Protein AF-A0A427B0W9-F1 (afdb_monomer_lite)

Foldseek 3Di:
DDDDDDDDDDDDDDDDDDDDDDDDDDDDDDDDDDDDDDDDDDDPDDDDDDDDDDDDDDDDDDDDDPDPDDPDDPVVVPPPDPDDDDPDDPDPVVVVVVVVVVVVVVVVVVVVVVVVVVVVVVVCPDPCNVVVVVVVVVVVVVVVVVVVCVVPDPPPPPDD

Radius of gyration: 40.29 Å; chains: 1; bounding box: 80×117×91 Å

Secondary structure (DSSP, 8-state):
--------PPPP----------------------------------PPP---------------PPPPPPPPPGGGGSS------------HHHHHHHHHHHHHHHHHHHHHHHHHHHHHHHHHTSHHHHHHHHHHHHHHHHHHHHHHHHHT--------

Organism: Ensete ventricosum (NCBI:txid4639)

Structure (mmCIF, N/CA/C/O backbone):
data_AF-A0A427B0W9-F1
#
_entry.id   AF-A0A427B0W9-F1
#
loop_
_atom_site.group_PDB
_atom_site.id
_atom_site.type_symbol
_atom_site.label_atom_id
_atom_site.label_alt_id
_atom_site.label_comp_id
_atom_site.label_asym_id
_atom_site.label_entity_id
_atom_site.label_seq_id
_atom_site.pdbx_PDB_ins_code
_atom_site.Cartn_x
_atom_site.Cartn_y
_atom_site.Cartn_z
_atom_site.occupancy
_atom_site.B_iso_or_equiv
_atom_site.auth_seq_id
_atom_site.auth_comp_id
_atom_site.auth_asym_id
_atom_site.auth_atom_id
_atom_site.pdbx_PDB_model_num
ATOM 1 N N . MET A 1 1 ? -23.401 -50.939 31.187 1.00 40.88 1 MET A N 1
ATOM 2 C CA . MET A 1 1 ? -24.599 -50.359 30.549 1.00 40.88 1 MET A CA 1
ATOM 3 C C . MET A 1 1 ? -24.092 -49.189 29.725 1.00 40.88 1 MET A C 1
ATOM 5 O O . MET A 1 1 ? -23.932 -48.101 30.254 1.00 40.88 1 MET A O 1
ATOM 9 N N . GLU A 1 2 ? -23.676 -49.459 28.490 1.00 44.41 2 GLU A N 1
ATOM 10 C CA . GLU A 1 2 ? -23.157 -48.443 27.571 1.00 44.41 2 GLU A CA 1
ATOM 11 C C . GLU A 1 2 ? -24.222 -48.211 26.502 1.00 44.41 2 GLU A C 1
ATOM 13 O O . GLU A 1 2 ? -24.601 -49.137 25.790 1.00 44.41 2 GLU A O 1
ATOM 18 N N . PHE A 1 3 ? -24.745 -46.989 26.444 1.00 44.56 3 PHE A N 1
ATOM 19 C CA . PHE A 1 3 ? -25.624 -46.519 25.380 1.00 44.56 3 PHE A CA 1
ATOM 20 C C . PHE A 1 3 ? -24.860 -45.446 24.609 1.00 44.56 3 PHE A C 1
ATOM 22 O O . PHE A 1 3 ? -24.720 -44.320 25.079 1.00 44.56 3 PHE A O 1
ATOM 29 N N . GLN A 1 4 ? -24.357 -45.803 23.432 1.00 45.47 4 GLN A N 1
ATOM 30 C CA . GLN A 1 4 ? -23.936 -44.840 22.418 1.00 45.47 4 GLN A CA 1
ATOM 31 C C . GLN A 1 4 ? -25.076 -44.768 21.400 1.00 45.47 4 GLN A C 1
ATOM 33 O O . GLN A 1 4 ? -25.305 -45.718 20.655 1.00 45.47 4 GLN A O 1
ATOM 38 N N . VAL A 1 5 ? -25.840 -43.673 21.436 1.00 55.41 5 VAL A N 1
ATOM 39 C CA . VAL A 1 5 ? -26.886 -43.363 20.455 1.00 55.41 5 VAL A CA 1
ATOM 40 C C . VAL A 1 5 ? -26.305 -42.441 19.387 1.00 55.41 5 VAL A C 1
ATOM 42 O O . VAL A 1 5 ? -25.794 -41.360 19.662 1.00 55.41 5 VAL A O 1
ATOM 45 N N . GLU A 1 6 ? -26.395 -42.948 18.166 1.00 49.59 6 GLU A N 1
ATOM 46 C CA . GLU A 1 6 ? -26.187 -42.333 16.861 1.00 49.59 6 GLU A CA 1
ATOM 47 C C . GLU A 1 6 ? -27.072 -41.099 16.628 1.00 49.59 6 GLU A C 1
ATOM 49 O O . GLU A 1 6 ? -28.255 -41.150 16.945 1.00 49.59 6 GLU A O 1
ATOM 54 N N . THR A 1 7 ? -26.561 -40.062 15.944 1.00 41.03 7 THR A N 1
ATOM 55 C CA . THR A 1 7 ? -27.401 -39.229 15.055 1.00 41.03 7 THR A CA 1
ATOM 56 C C . THR A 1 7 ? -26.616 -38.599 13.894 1.00 41.03 7 THR A C 1
ATOM 58 O O . THR A 1 7 ? -25.873 -37.635 14.063 1.00 41.03 7 THR A O 1
ATOM 61 N N . ALA A 1 8 ? -26.843 -39.183 12.715 1.00 45.28 8 ALA A N 1
ATOM 62 C CA . ALA A 1 8 ? -27.150 -38.611 11.398 1.00 45.28 8 ALA A CA 1
ATOM 63 C C . ALA A 1 8 ? -26.535 -37.273 10.921 1.00 45.28 8 ALA A C 1
ATOM 65 O O . ALA A 1 8 ? -26.864 -36.178 11.375 1.00 45.28 8 ALA A O 1
ATOM 66 N N . ALA A 1 9 ? -25.795 -37.392 9.814 1.00 51.59 9 ALA A N 1
ATOM 67 C CA . ALA A 1 9 ? -25.472 -36.326 8.874 1.00 51.59 9 ALA A CA 1
ATOM 68 C C . ALA A 1 9 ? -26.735 -35.761 8.193 1.00 51.59 9 ALA A C 1
ATOM 70 O O . ALA A 1 9 ? -27.521 -36.506 7.606 1.00 51.59 9 ALA A O 1
ATOM 71 N N . GLN A 1 10 ? -26.888 -34.433 8.198 1.00 55.62 10 GLN A N 1
ATOM 72 C CA . GLN A 1 10 ? -27.903 -33.734 7.410 1.00 55.62 10 GLN A CA 1
ATOM 73 C C . GLN A 1 10 ? -27.294 -33.065 6.175 1.00 55.62 10 GLN A C 1
ATOM 75 O O . GLN A 1 10 ? -26.282 -32.367 6.219 1.00 55.62 10 GLN A O 1
ATOM 80 N N . LYS A 1 11 ? -27.950 -33.341 5.049 1.00 55.72 11 LYS A N 1
ATOM 81 C CA . LYS A 1 11 ? -27.606 -32.973 3.679 1.00 55.72 11 LYS A CA 1
ATOM 82 C C . LYS A 1 11 ? -28.265 -31.634 3.332 1.00 55.72 11 LYS A C 1
ATOM 84 O O . LYS A 1 11 ? -29.447 -31.438 3.589 1.00 55.72 11 LYS A O 1
ATOM 89 N N . ALA A 1 12 ? -27.500 -30.733 2.720 1.00 53.75 12 ALA A N 1
ATOM 90 C CA . ALA A 1 12 ? -27.962 -29.429 2.248 1.00 53.75 12 ALA A CA 1
ATOM 91 C C . ALA A 1 12 ? -28.894 -29.529 1.021 1.00 53.75 12 ALA A C 1
ATOM 93 O O . ALA A 1 12 ? -28.658 -30.382 0.158 1.00 53.75 12 ALA A O 1
ATOM 94 N N . PRO A 1 13 ? -29.849 -28.596 0.844 1.00 58.38 13 PRO A N 1
ATOM 95 C CA . PRO A 1 13 ? -30.474 -28.341 -0.446 1.00 58.38 13 PRO A CA 1
ATOM 96 C C . PRO A 1 13 ? -29.951 -27.047 -1.098 1.00 58.38 13 PRO A C 1
ATOM 98 O O . PRO A 1 13 ? -29.849 -25.995 -0.471 1.00 58.38 13 PRO A O 1
ATOM 101 N N . LYS A 1 14 ? -29.641 -27.141 -2.398 1.00 46.31 14 LYS A N 1
ATOM 102 C CA . LYS A 1 14 ? -29.411 -26.019 -3.323 1.00 46.31 14 LYS A CA 1
ATOM 103 C C . LYS A 1 14 ? -30.673 -25.782 -4.166 1.00 46.31 14 LYS A C 1
ATOM 105 O O . LYS A 1 14 ? -31.164 -26.734 -4.763 1.00 46.31 14 LYS A O 1
ATOM 110 N N . ALA A 1 15 ? -31.097 -24.526 -4.310 1.00 38.12 15 ALA A N 1
ATOM 111 C CA . ALA A 1 15 ? -31.891 -23.976 -5.426 1.00 38.12 15 ALA A CA 1
ATOM 112 C C . ALA A 1 15 ? -31.724 -22.435 -5.384 1.00 38.12 15 ALA A C 1
ATOM 114 O O . ALA A 1 15 ? -31.802 -21.863 -4.305 1.00 38.12 15 ALA A O 1
ATOM 115 N N . SER A 1 16 ? -31.201 -21.752 -6.417 1.00 45.72 16 SER A N 1
ATOM 116 C CA . SER A 1 16 ? -31.885 -21.279 -7.648 1.00 45.72 16 SER A CA 1
ATOM 117 C C . SER A 1 16 ? -33.077 -20.357 -7.323 1.00 45.72 16 SER A C 1
ATOM 119 O O . SER A 1 16 ? -33.958 -20.796 -6.608 1.00 45.72 16 SER A O 1
ATOM 121 N N . GLY A 1 17 ? -33.228 -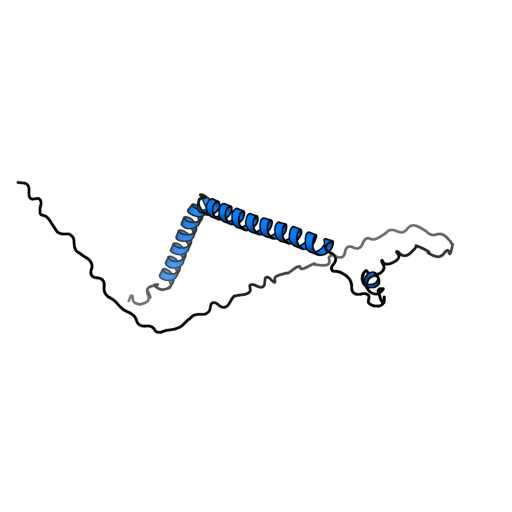19.105 -7.770 1.00 37.28 17 GLY A N 1
ATOM 122 C CA . GLY A 1 17 ? -32.529 -18.274 -8.746 1.00 37.28 17 GLY A CA 1
ATOM 123 C C . GLY A 1 17 ? -33.069 -16.818 -8.733 1.00 37.28 17 GLY A C 1
ATOM 124 O O . GLY A 1 17 ? -34.048 -16.504 -8.072 1.00 37.28 17 GLY A O 1
ATOM 125 N N . LYS A 1 18 ? -32.327 -15.973 -9.457 1.00 51.81 18 LYS A N 1
ATOM 126 C CA . LYS A 1 18 ? -32.359 -14.537 -9.848 1.00 51.81 18 LYS A CA 1
ATOM 127 C C . LYS A 1 18 ? -33.665 -13.694 -9.809 1.00 51.81 18 LYS A C 1
ATOM 129 O O . LYS A 1 18 ? -34.663 -14.129 -10.362 1.00 51.81 18 LYS A O 1
ATOM 134 N N . GLN A 1 19 ? -33.537 -12.419 -9.379 1.00 35.62 19 GLN A N 1
ATOM 135 C CA . GLN A 1 19 ? -33.863 -11.118 -10.057 1.00 35.62 19 GLN A CA 1
ATOM 136 C C . GLN A 1 19 ? -33.673 -9.959 -9.031 1.00 35.62 19 GLN A C 1
ATOM 138 O O . GLN A 1 19 ? -34.169 -10.077 -7.922 1.00 35.62 19 GLN A O 1
ATOM 143 N N . SER A 1 20 ? -32.717 -9.021 -9.167 1.00 43.19 20 SER A N 1
ATOM 144 C CA . SER A 1 20 ? -32.630 -7.759 -9.957 1.00 43.19 20 SER A CA 1
ATOM 145 C C . SER A 1 20 ? -33.507 -6.595 -9.456 1.00 43.19 20 SER A C 1
ATOM 147 O O . SER A 1 20 ? -34.687 -6.829 -9.233 1.00 43.19 20 SER A O 1
ATOM 149 N N . VAL A 1 21 ? -32.929 -5.370 -9.454 1.00 36.25 21 VAL A N 1
ATOM 150 C CA . VAL A 1 21 ? -33.399 -4.041 -8.946 1.00 36.25 21 VAL A CA 1
ATOM 151 C C . VAL A 1 21 ? -32.787 -3.766 -7.552 1.00 36.25 21 VAL A C 1
ATOM 153 O O . VAL A 1 21 ? -32.913 -4.606 -6.677 1.00 36.25 21 VAL A O 1
ATOM 156 N N . GLU A 1 22 ? -31.976 -2.738 -7.263 1.00 38.19 22 GLU A N 1
ATOM 157 C CA . GLU A 1 22 ? -31.945 -1.335 -7.696 1.00 38.19 22 GLU A CA 1
ATOM 158 C C . GLU A 1 22 ? -30.589 -0.673 -7.327 1.00 38.19 22 GLU A C 1
ATOM 160 O O . GLU A 1 22 ? -29.953 -1.049 -6.347 1.00 38.19 22 GLU A O 1
ATOM 165 N N . GLU A 1 23 ? -30.198 0.331 -8.115 1.00 39.97 23 GLU A N 1
ATOM 166 C CA . GLU A 1 23 ? -29.363 1.500 -7.778 1.00 39.97 23 GLU A CA 1
ATOM 167 C C . GLU A 1 23 ? -27.886 1.391 -7.324 1.00 39.97 23 GLU A C 1
ATOM 169 O O . GLU A 1 23 ? -27.499 1.152 -6.183 1.00 39.97 23 GLU A O 1
ATOM 174 N N . THR A 1 24 ? -27.031 1.772 -8.275 1.00 50.50 24 THR A N 1
ATOM 175 C CA . THR A 1 24 ? -25.662 2.285 -8.134 1.00 50.50 24 THR A CA 1
ATOM 176 C C . THR A 1 24 ? -25.531 3.466 -7.159 1.00 50.50 24 THR A C 1
ATOM 178 O O . THR A 1 24 ? -26.202 4.478 -7.355 1.00 50.50 24 THR A O 1
ATOM 181 N N . PRO A 1 25 ? -24.492 3.484 -6.302 1.00 41.19 25 PRO A N 1
ATOM 182 C CA . PRO A 1 25 ? -23.892 4.727 -5.840 1.00 41.19 25 PRO A CA 1
ATOM 183 C C . PRO A 1 25 ? -22.475 4.879 -6.406 1.00 41.19 25 PRO A C 1
ATOM 185 O O . PRO A 1 25 ? -21.518 4.211 -6.018 1.00 41.19 25 PRO A O 1
ATOM 188 N N . HIS A 1 26 ? -22.352 5.812 -7.343 1.00 59.41 26 HIS A N 1
ATOM 189 C CA . HIS A 1 26 ? -21.100 6.362 -7.856 1.00 59.41 26 HIS A CA 1
ATOM 190 C C . HIS A 1 26 ? -20.219 6.917 -6.711 1.00 59.41 26 HIS A C 1
ATOM 192 O O . HIS A 1 26 ? -20.647 7.854 -6.029 1.00 59.41 26 HIS A O 1
ATOM 198 N N . PRO A 1 27 ? -18.962 6.472 -6.517 1.00 55.53 27 PRO A N 1
ATOM 199 C CA . PRO A 1 27 ? -18.051 7.173 -5.621 1.00 55.53 27 PRO A CA 1
ATOM 200 C C . PRO A 1 27 ? -17.443 8.385 -6.343 1.00 55.53 27 PRO A C 1
ATOM 202 O O . PRO A 1 27 ? -16.490 8.279 -7.118 1.00 55.53 27 PRO A O 1
ATOM 205 N N . ARG A 1 28 ? -17.990 9.576 -6.076 1.00 59.28 28 ARG A N 1
ATOM 206 C CA . ARG A 1 28 ? -17.355 10.848 -6.452 1.00 59.28 28 ARG A CA 1
ATOM 207 C C . ARG A 1 28 ? -16.045 11.019 -5.673 1.00 59.28 28 ARG A C 1
ATOM 209 O O . ARG A 1 28 ? -16.035 11.063 -4.444 1.00 59.28 28 ARG A O 1
ATOM 216 N N . LYS A 1 29 ? -14.941 11.150 -6.412 1.00 66.88 29 LYS A N 1
ATOM 217 C CA . LYS A 1 29 ? -13.606 11.518 -5.916 1.00 66.88 29 LYS A CA 1
ATOM 218 C C . LYS A 1 29 ? -13.686 12.825 -5.115 1.00 66.88 29 LYS A C 1
ATOM 220 O O . LYS A 1 29 ? -14.035 13.863 -5.670 1.00 66.88 29 LYS A O 1
ATOM 225 N N . LYS A 1 30 ? -13.326 12.799 -3.829 1.00 70.06 30 LYS A N 1
ATOM 226 C CA . LYS A 1 30 ? -13.072 14.018 -3.048 1.00 70.06 30 LYS A CA 1
ATOM 227 C C . LYS A 1 30 ? -11.616 14.429 -3.257 1.00 70.06 30 LYS A C 1
ATOM 229 O O . LYS A 1 30 ? -10.705 13.778 -2.756 1.00 70.06 30 LYS A O 1
ATOM 234 N N . VAL A 1 31 ? -11.410 15.494 -4.024 1.00 62.25 31 VAL A N 1
ATOM 235 C CA . VAL A 1 31 ? -10.130 16.202 -4.112 1.00 62.25 31 VAL A CA 1
ATOM 236 C C . VAL A 1 31 ? -9.870 16.853 -2.755 1.00 62.25 31 VAL A C 1
ATOM 238 O O . VAL A 1 31 ? -10.696 17.622 -2.268 1.00 62.25 31 VAL A O 1
ATOM 241 N N . LYS A 1 32 ? -8.741 16.528 -2.125 1.00 71.88 32 LYS A N 1
ATOM 242 C CA . LYS A 1 32 ? -8.274 17.203 -0.913 1.00 71.88 32 LYS A CA 1
ATOM 243 C C . LYS A 1 32 ? -7.309 18.303 -1.338 1.00 71.88 32 LYS A C 1
ATOM 245 O O . LYS A 1 32 ? -6.158 18.023 -1.653 1.00 71.88 32 LYS A O 1
ATOM 250 N N . THR A 1 33 ? -7.788 19.541 -1.386 1.00 60.50 33 THR A N 1
ATOM 251 C CA . THR A 1 33 ? -6.923 20.717 -1.481 1.00 60.50 33 THR A CA 1
ATOM 252 C C . THR A 1 33 ? -6.264 20.931 -0.121 1.00 60.50 33 THR A C 1
ATOM 254 O O . THR A 1 33 ? -6.935 21.062 0.903 1.00 60.50 33 THR A O 1
ATOM 257 N N . TYR A 1 34 ? -4.936 20.899 -0.089 1.00 54.00 34 TYR A N 1
ATOM 258 C CA . TYR A 1 34 ? -4.173 21.383 1.052 1.00 54.00 34 TYR A CA 1
ATOM 259 C C . TYR A 1 34 ? -3.890 22.858 0.790 1.00 54.00 34 TYR A C 1
ATOM 261 O O . TYR A 1 34 ? -3.006 23.178 0.005 1.00 54.00 34 TYR A O 1
ATOM 269 N N . ASP A 1 35 ? -4.665 23.746 1.405 1.00 58.22 35 ASP A N 1
ATOM 270 C CA . ASP A 1 35 ? -4.304 25.158 1.472 1.00 58.22 35 ASP A CA 1
ATOM 271 C C . ASP A 1 35 ? -4.426 25.638 2.916 1.00 58.22 35 ASP A C 1
ATOM 273 O O . ASP A 1 35 ? -5.519 25.777 3.473 1.00 58.22 35 ASP A O 1
ATOM 277 N N . ARG A 1 36 ? -3.269 25.809 3.557 1.00 55.62 36 ARG A N 1
ATOM 278 C CA . ARG A 1 36 ? -3.151 26.533 4.821 1.00 55.62 36 ARG A CA 1
ATOM 279 C C . ARG A 1 36 ? -1.729 27.049 4.992 1.00 55.62 36 ARG A C 1
ATOM 281 O O . ARG A 1 36 ? -0.913 26.435 5.675 1.00 55.62 36 ARG A O 1
ATOM 288 N N . HIS A 1 37 ? -1.468 28.231 4.448 1.00 61.56 37 HIS A N 1
ATOM 289 C CA . HIS A 1 37 ? -0.330 29.053 4.852 1.00 61.56 37 HIS A CA 1
ATOM 290 C C . HIS A 1 37 ? -0.815 30.245 5.690 1.00 61.56 37 HIS A C 1
ATOM 292 O O . HIS A 1 37 ? -1.604 31.077 5.249 1.00 61.56 37 HIS A O 1
ATOM 298 N N . LYS A 1 38 ? -0.346 30.321 6.938 1.00 59.25 38 LYS A N 1
ATOM 299 C CA . LYS A 1 38 ? -0.428 31.513 7.793 1.00 59.25 38 LYS A CA 1
ATOM 300 C C . LYS A 1 38 ? 0.984 31.791 8.297 1.00 59.25 38 LYS A C 1
ATOM 302 O O . LYS A 1 38 ? 1.379 31.252 9.324 1.00 59.25 38 LYS A O 1
ATOM 307 N N . SER A 1 39 ? 1.740 32.618 7.585 1.00 61.16 39 SER A N 1
ATOM 308 C CA . SER A 1 39 ? 2.886 33.311 8.170 1.00 61.16 39 SER A CA 1
ATOM 309 C C . SER A 1 39 ? 2.437 34.723 8.540 1.00 61.16 39 SER A C 1
ATOM 311 O O . SER A 1 39 ? 1.902 35.467 7.721 1.00 61.16 39 SER A O 1
ATOM 313 N N . ARG A 1 40 ? 2.583 35.074 9.818 1.00 57.97 40 ARG A N 1
ATOM 314 C CA . ARG A 1 40 ? 2.541 36.460 10.287 1.00 57.97 40 ARG A CA 1
ATOM 315 C C . ARG A 1 40 ? 3.995 36.867 10.486 1.00 57.97 40 ARG A C 1
ATOM 317 O O . ARG A 1 40 ? 4.642 36.323 11.373 1.00 57.97 40 ARG A O 1
ATOM 324 N N . HIS A 1 41 ? 4.506 37.764 9.652 1.00 53.50 41 HIS A N 1
ATOM 325 C CA . HIS A 1 41 ? 5.797 38.408 9.876 1.00 53.50 41 HIS A CA 1
ATOM 326 C C . HIS A 1 41 ? 5.510 39.780 10.489 1.00 53.50 41 HIS A C 1
ATOM 328 O O . HIS A 1 41 ? 4.923 40.636 9.834 1.00 53.50 41 HIS A O 1
ATOM 334 N N . ALA A 1 42 ? 5.825 39.950 11.773 1.00 45.34 42 ALA A N 1
ATOM 335 C CA . ALA A 1 42 ? 5.774 41.246 12.435 1.00 45.34 42 ALA A CA 1
ATOM 336 C C . ALA A 1 42 ? 7.091 41.971 12.144 1.00 45.34 42 ALA A C 1
ATOM 338 O O . ALA A 1 42 ? 8.165 41.478 12.486 1.00 45.34 42 ALA A O 1
ATOM 339 N N . GLU A 1 43 ? 7.013 43.115 11.471 1.00 56.25 43 GLU A N 1
ATOM 340 C CA . GLU A 1 43 ? 8.168 43.958 11.175 1.00 56.25 43 GLU A CA 1
ATOM 341 C C . GLU A 1 43 ? 8.656 44.649 12.456 1.00 56.25 43 GLU A C 1
ATOM 343 O O . GLU A 1 43 ? 8.155 45.693 12.868 1.00 56.25 43 GLU A O 1
ATOM 348 N N . GLY A 1 44 ? 9.642 44.038 13.112 1.00 47.97 44 GLY A N 1
ATOM 349 C CA . GLY A 1 44 ? 10.448 44.680 14.145 1.00 47.97 44 GLY A CA 1
ATOM 350 C C . GLY A 1 44 ? 11.570 45.486 13.498 1.00 47.97 44 GLY A C 1
ATOM 351 O O . GLY A 1 44 ? 12.641 44.953 13.215 1.00 47.97 44 GLY A O 1
ATOM 352 N N . GLY A 1 45 ? 11.319 46.769 13.237 1.00 44.81 45 GLY A N 1
ATOM 353 C CA . GLY A 1 45 ? 12.327 47.697 12.731 1.00 44.81 45 GLY A CA 1
ATOM 354 C C . GLY A 1 45 ? 13.468 47.897 13.733 1.00 44.81 45 GLY A C 1
ATOM 355 O O . GLY A 1 45 ? 13.241 48.285 14.875 1.00 44.81 45 GLY A O 1
ATOM 356 N N . SER A 1 46 ? 14.705 47.669 13.289 1.00 48.25 46 SER A N 1
ATOM 357 C CA . SER A 1 46 ? 15.924 47.990 14.037 1.00 48.25 46 SER A CA 1
ATOM 358 C C . SER A 1 46 ? 16.666 49.121 13.323 1.00 48.25 46 SER A C 1
ATOM 360 O O . SER A 1 46 ? 17.133 48.952 12.199 1.00 48.25 46 SER A O 1
ATOM 362 N N . LYS A 1 47 ? 16.760 50.289 13.971 1.00 61.97 47 LYS A N 1
ATOM 363 C CA . LYS A 1 47 ? 17.638 51.405 13.579 1.00 61.97 47 LYS A CA 1
ATOM 364 C C . LYS A 1 47 ? 19.050 51.154 14.119 1.00 61.97 47 LYS A C 1
ATOM 366 O O . LYS A 1 47 ? 19.183 51.010 15.333 1.00 61.97 47 LYS A O 1
ATOM 371 N N . PRO A 1 48 ? 20.107 51.256 13.305 1.00 43.84 48 PRO A N 1
ATOM 372 C CA . PRO A 1 48 ? 21.428 51.583 13.809 1.00 43.84 48 PRO A CA 1
ATOM 373 C C . PRO A 1 48 ? 21.683 53.088 13.670 1.00 43.84 48 PRO A C 1
ATOM 375 O O . PRO A 1 48 ? 21.565 53.682 12.600 1.00 43.84 48 PRO A O 1
ATOM 378 N N . HIS A 1 49 ? 22.024 53.703 14.795 1.00 51.41 49 HIS A N 1
ATOM 379 C CA . HIS A 1 49 ? 22.626 55.023 14.876 1.00 51.41 49 HIS A CA 1
ATOM 380 C C . HIS A 1 49 ? 24.100 54.872 14.482 1.00 51.41 49 HIS A C 1
ATOM 382 O O . HIS A 1 49 ? 24.820 54.070 15.069 1.00 51.41 49 HIS A O 1
ATOM 388 N N . SER A 1 50 ? 24.549 55.608 13.469 1.00 47.12 50 SER A N 1
ATOM 389 C CA . SER A 1 50 ? 25.964 55.676 13.103 1.00 47.12 50 SER A CA 1
ATOM 390 C C . SER A 1 50 ? 26.511 57.033 13.523 1.00 47.12 50 SER A C 1
ATOM 392 O O . SER A 1 50 ? 25.974 58.082 13.162 1.00 47.12 50 SER A O 1
ATOM 394 N N . SER A 1 51 ? 27.550 56.992 14.352 1.00 54.91 51 SER A N 1
ATOM 395 C CA . SER A 1 51 ? 28.295 58.146 14.829 1.00 54.91 51 SER A CA 1
ATOM 396 C C . SER A 1 51 ? 29.243 58.687 13.758 1.00 54.91 51 SER A C 1
ATOM 398 O O . SER A 1 51 ? 29.943 57.958 13.063 1.00 54.91 51 SER A O 1
ATOM 400 N N . LYS A 1 52 ? 29.250 60.015 13.704 1.00 55.62 52 LYS A N 1
ATOM 401 C CA . LYS A 1 52 ? 29.980 60.954 12.851 1.00 55.62 52 LYS A CA 1
ATOM 402 C C . LYS A 1 52 ? 31.500 60.711 12.761 1.00 55.62 52 LYS A C 1
ATOM 404 O O . LYS A 1 52 ? 32.171 60.627 13.783 1.00 55.62 52 LYS A O 1
ATOM 409 N N . GLY A 1 53 ? 32.038 60.753 11.539 1.00 43.94 53 GLY A N 1
ATOM 410 C CA . GLY A 1 53 ? 33.468 60.880 11.213 1.00 43.94 53 GLY A CA 1
ATOM 411 C C . GLY A 1 53 ? 33.649 61.696 9.921 1.00 43.94 53 GLY A C 1
ATOM 412 O O . GLY A 1 53 ? 32.803 61.620 9.038 1.00 43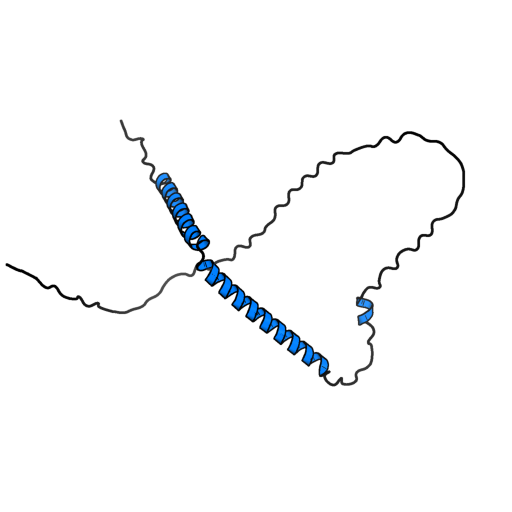.94 53 GLY A O 1
ATOM 413 N N . LYS A 1 54 ? 34.668 62.561 9.874 1.00 62.25 54 LYS A N 1
ATOM 414 C CA . LYS A 1 54 ? 34.758 63.800 9.073 1.00 62.25 54 LYS A CA 1
ATOM 415 C C . LYS A 1 54 ? 35.232 63.648 7.607 1.00 62.25 54 LYS A C 1
ATOM 417 O O . LYS A 1 54 ? 36.0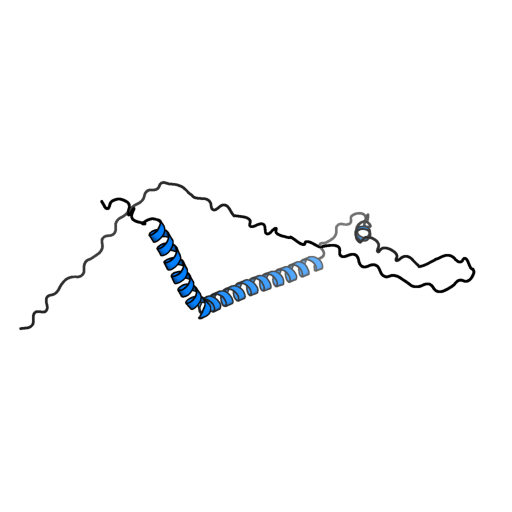64 62.812 7.296 1.00 62.25 54 LYS A O 1
ATOM 422 N N . GLU A 1 55 ? 34.688 64.553 6.789 1.00 44.50 55 GLU A N 1
ATOM 423 C CA . GLU A 1 55 ? 35.131 65.247 5.556 1.00 44.50 55 GLU A CA 1
ATOM 424 C C . GLU A 1 55 ? 36.575 65.058 5.009 1.00 44.50 55 GLU A C 1
ATOM 426 O O . GLU A 1 55 ? 37.530 65.254 5.754 1.00 44.50 55 GLU A O 1
ATOM 431 N N . GLN A 1 56 ? 36.736 64.823 3.687 1.00 38.34 56 GLN A N 1
ATOM 432 C CA . GLN A 1 56 ? 37.260 65.802 2.693 1.00 38.34 56 GLN A CA 1
ATOM 433 C C . GLN A 1 56 ? 37.323 65.290 1.228 1.00 38.34 56 GLN A C 1
ATOM 435 O O . GLN A 1 56 ? 37.745 64.175 0.954 1.00 38.34 56 GLN A O 1
ATOM 440 N N . VAL A 1 57 ? 36.909 66.198 0.326 1.00 34.88 57 VAL A N 1
ATOM 441 C CA . VAL A 1 57 ? 37.434 66.563 -1.014 1.00 34.88 57 VAL A CA 1
ATOM 442 C C . VAL A 1 57 ? 37.611 65.490 -2.110 1.00 34.88 57 VAL A C 1
ATOM 444 O O . VAL A 1 57 ? 38.575 64.741 -2.137 1.00 34.88 57 VAL A O 1
ATOM 447 N N . GLY A 1 58 ? 36.738 65.601 -3.124 1.00 44.03 58 GLY A N 1
ATOM 448 C CA . GLY A 1 58 ? 37.117 65.763 -4.538 1.00 44.03 58 GLY A CA 1
ATOM 449 C C . GLY A 1 58 ? 37.597 64.543 -5.331 1.00 44.03 58 GLY A C 1
ATOM 450 O O . GLY A 1 58 ? 38.757 64.173 -5.243 1.00 44.03 58 GLY A O 1
ATOM 451 N N . ALA A 1 59 ? 36.743 64.033 -6.227 1.00 37.09 59 ALA A N 1
ATOM 452 C CA . ALA A 1 59 ? 37.017 63.899 -7.669 1.00 37.09 59 ALA A CA 1
ATOM 453 C C . ALA A 1 59 ? 35.944 63.028 -8.348 1.00 37.09 59 ALA A C 1
ATOM 455 O O . ALA A 1 59 ? 35.765 61.854 -8.039 1.00 37.09 59 ALA A O 1
ATOM 456 N N . VAL A 1 60 ? 35.266 63.630 -9.325 1.00 57.19 60 VAL A N 1
ATOM 457 C CA . VAL A 1 60 ? 34.583 62.959 -10.439 1.00 57.19 60 VAL A CA 1
ATOM 458 C C . VAL A 1 60 ? 35.491 61.883 -11.033 1.00 57.19 60 VAL A C 1
ATOM 460 O O . VAL A 1 60 ? 36.589 62.239 -11.450 1.00 57.19 60 VAL A O 1
ATOM 463 N N . ARG A 1 61 ? 35.016 60.628 -11.131 1.00 42.72 61 ARG A N 1
ATOM 464 C CA . ARG A 1 61 ? 35.139 59.750 -12.316 1.00 42.72 61 ARG A CA 1
ATOM 465 C C . ARG A 1 61 ? 34.064 58.661 -12.299 1.00 42.72 61 ARG A C 1
ATOM 467 O O . ARG A 1 61 ? 33.761 58.061 -11.274 1.00 42.72 61 ARG A O 1
ATOM 474 N N . GLU A 1 62 ? 33.473 58.483 -13.468 1.00 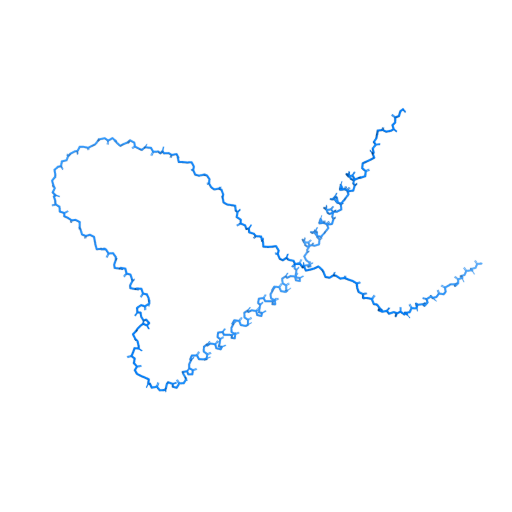44.88 62 GLU A N 1
ATOM 475 C CA . GLU A 1 62 ? 32.284 57.698 -13.754 1.00 44.88 62 GLU A CA 1
ATOM 476 C C . GLU A 1 62 ? 32.490 56.188 -13.595 1.00 44.88 62 GLU A C 1
ATOM 478 O O . GLU A 1 62 ? 33.563 55.625 -13.805 1.00 44.88 62 GLU A O 1
ATOM 483 N N . THR A 1 63 ? 31.391 55.540 -13.227 1.00 46.81 63 THR A N 1
ATOM 484 C CA . THR A 1 63 ? 31.201 54.099 -13.103 1.00 46.81 63 THR A CA 1
ATOM 485 C C . THR A 1 63 ? 31.208 53.417 -14.475 1.00 46.81 63 THR A C 1
ATOM 487 O O . THR A 1 63 ? 30.405 53.772 -15.332 1.00 46.81 63 THR A O 1
ATOM 490 N N . HIS A 1 64 ? 32.011 52.364 -14.663 1.00 52.84 64 HIS A N 1
ATOM 491 C CA . HIS A 1 64 ? 31.765 51.388 -15.732 1.00 52.84 64 HIS A CA 1
ATOM 492 C C . HIS A 1 64 ? 32.068 49.958 -15.266 1.00 52.84 64 HIS A C 1
ATOM 494 O O . HIS A 1 64 ? 33.134 49.395 -15.509 1.00 52.84 64 HIS A O 1
ATOM 500 N N . THR A 1 65 ? 31.103 49.349 -14.583 1.00 51.25 65 THR A N 1
ATOM 501 C CA . THR A 1 65 ? 31.054 47.898 -14.387 1.00 51.25 65 THR A CA 1
ATOM 502 C C . THR A 1 65 ? 30.516 47.234 -15.664 1.00 51.25 65 THR A C 1
ATOM 504 O O . THR A 1 65 ? 29.465 47.646 -16.161 1.00 51.25 65 THR A O 1
ATOM 507 N N . PRO A 1 66 ? 31.180 46.207 -16.233 1.00 55.12 66 PRO A N 1
ATOM 508 C CA . PRO A 1 66 ? 30.640 45.488 -17.380 1.00 55.12 66 PRO A CA 1
ATOM 509 C C . PRO A 1 66 ? 29.391 44.712 -16.952 1.00 55.12 66 PRO A C 1
ATOM 511 O O . PRO A 1 66 ? 29.435 43.842 -16.083 1.00 55.12 66 PRO A O 1
ATOM 514 N N . ARG A 1 67 ? 28.253 45.050 -17.560 1.00 60.53 67 ARG A N 1
ATOM 515 C CA . ARG A 1 67 ? 26.971 44.380 -17.333 1.00 60.53 67 ARG A CA 1
ATOM 516 C C . ARG A 1 67 ? 27.048 42.944 -17.881 1.00 60.53 67 ARG A C 1
ATOM 518 O O . ARG A 1 67 ? 27.485 42.781 -19.021 1.00 60.53 67 ARG A O 1
ATOM 525 N N . PRO A 1 68 ? 26.597 41.910 -17.147 1.00 54.84 68 PRO A N 1
ATOM 526 C CA . PRO A 1 68 ? 26.566 40.546 -17.666 1.00 54.84 68 PRO A CA 1
ATOM 527 C C . PRO A 1 68 ? 25.695 40.493 -18.924 1.00 54.84 68 PRO A C 1
ATOM 529 O O . PRO A 1 68 ? 24.510 40.843 -18.878 1.00 54.84 68 PRO A O 1
ATOM 532 N N . GLN A 1 69 ? 26.278 40.086 -20.054 1.00 67.69 69 GLN A N 1
ATOM 533 C CA . GLN A 1 69 ? 25.512 39.809 -21.263 1.00 67.69 69 GLN A CA 1
ATOM 534 C C . GLN A 1 69 ? 24.514 38.694 -20.956 1.00 67.69 69 GLN A C 1
ATOM 536 O O . GLN A 1 69 ? 24.875 37.588 -20.556 1.00 67.69 69 GLN A O 1
ATOM 541 N N . ARG A 1 70 ? 23.233 39.025 -21.112 1.00 63.06 70 ARG A N 1
ATOM 542 C CA . ARG A 1 70 ? 22.115 38.102 -20.946 1.00 63.06 70 ARG A CA 1
ATOM 543 C C . ARG A 1 70 ? 22.303 36.942 -21.937 1.00 63.06 70 ARG A C 1
ATOM 545 O O . ARG A 1 70 ? 22.482 37.223 -23.124 1.00 63.06 70 ARG A O 1
ATOM 552 N N . PRO A 1 71 ? 22.260 35.672 -21.498 1.00 64.00 71 PRO A N 1
ATOM 553 C CA . PRO A 1 71 ? 22.321 34.538 -22.410 1.00 64.00 71 PRO A CA 1
ATOM 554 C C . PRO A 1 71 ? 21.205 34.660 -23.445 1.00 64.00 71 PRO A C 1
ATOM 556 O O . PRO A 1 71 ? 20.041 34.872 -23.086 1.00 64.00 71 PRO A O 1
ATOM 559 N N . ARG A 1 72 ? 21.574 34.575 -24.726 1.00 62.97 72 ARG A N 1
ATOM 560 C CA . ARG A 1 72 ? 20.616 34.555 -25.833 1.00 62.97 72 ARG A CA 1
ATOM 561 C C . ARG A 1 72 ? 19.630 33.415 -25.593 1.00 62.97 72 ARG A C 1
ATOM 563 O O . ARG A 1 72 ? 20.012 32.318 -25.189 1.00 62.97 72 ARG A O 1
ATOM 570 N N . PHE A 1 73 ? 18.346 33.719 -25.741 1.00 69.12 73 PHE A N 1
ATOM 571 C CA . PHE A 1 73 ? 17.267 32.794 -25.424 1.00 69.12 73 PHE A CA 1
ATOM 572 C C . PHE A 1 73 ? 17.354 31.587 -26.370 1.00 69.12 73 PHE A C 1
ATOM 574 O O . PHE A 1 73 ? 17.415 31.765 -27.581 1.00 69.12 73 PHE A O 1
ATOM 581 N N . ILE A 1 74 ? 17.318 30.364 -25.830 1.00 61.41 74 ILE A N 1
ATOM 582 C CA . ILE A 1 74 ? 17.496 29.088 -26.563 1.00 61.41 74 ILE A CA 1
ATOM 583 C C . ILE A 1 74 ? 16.588 28.966 -27.805 1.00 61.41 74 ILE A C 1
ATOM 585 O O . ILE A 1 74 ? 16.929 28.275 -28.760 1.00 61.41 74 ILE A O 1
ATOM 589 N N . LYS A 1 75 ? 15.455 29.679 -27.842 1.00 61.56 75 LYS A N 1
ATOM 590 C CA . LYS A 1 75 ? 14.555 29.711 -29.008 1.00 61.56 75 LYS A CA 1
ATOM 591 C C . LYS A 1 75 ? 15.189 30.296 -30.275 1.00 61.56 75 LYS A C 1
ATOM 593 O O . LYS A 1 75 ? 14.684 29.996 -31.350 1.00 61.56 75 LYS A O 1
ATOM 598 N N . GLU A 1 76 ? 16.273 31.071 -30.186 1.00 61.53 76 GLU A N 1
ATOM 599 C CA . GLU A 1 76 ? 16.994 31.549 -31.379 1.00 61.53 76 GLU A CA 1
ATOM 600 C C . GLU A 1 76 ? 17.739 30.431 -32.125 1.00 61.53 76 GLU A C 1
ATOM 602 O O . GLU A 1 76 ? 17.982 30.570 -33.318 1.00 61.53 76 GLU A O 1
ATOM 607 N N . LEU A 1 77 ? 18.062 29.305 -31.477 1.00 62.97 77 LEU A N 1
ATOM 608 C CA . LEU A 1 77 ? 18.808 28.217 -32.126 1.00 62.97 77 LEU A CA 1
ATOM 609 C C . LEU A 1 77 ? 17.949 27.364 -33.074 1.00 62.97 77 LEU A C 1
ATOM 611 O O . LEU A 1 77 ? 18.489 26.732 -33.973 1.00 62.97 77 LEU A O 1
ATOM 615 N N . TYR A 1 78 ? 16.623 27.358 -32.909 1.00 57.25 78 TYR A N 1
ATOM 616 C CA . TYR A 1 78 ? 15.726 26.464 -33.656 1.00 57.25 78 TYR A CA 1
ATOM 617 C C . TYR A 1 78 ? 15.114 27.089 -34.918 1.00 57.25 78 TYR A C 1
ATOM 619 O O . TYR A 1 78 ? 14.512 26.380 -35.717 1.00 57.25 78 TYR A O 1
ATOM 627 N N . GLN A 1 79 ? 15.261 28.401 -35.122 1.00 59.44 79 GLN A N 1
ATOM 628 C CA . GLN A 1 79 ? 14.562 29.132 -36.191 1.00 59.44 79 GLN A CA 1
ATOM 629 C C . GLN A 1 79 ? 15.387 29.306 -37.483 1.00 59.44 79 GLN A C 1
ATOM 631 O O . GLN A 1 79 ? 14.900 29.905 -38.438 1.00 59.44 79 GLN A O 1
ATOM 636 N N . THR A 1 80 ? 16.603 28.754 -37.562 1.00 57.62 80 THR A N 1
ATOM 637 C CA . THR A 1 80 ? 17.467 28.851 -38.755 1.00 57.62 80 THR A CA 1
ATOM 638 C C . THR A 1 80 ? 17.573 27.503 -39.470 1.00 57.62 80 THR A C 1
ATOM 640 O O . THR A 1 80 ? 18.614 26.857 -39.456 1.00 57.62 80 THR A O 1
ATOM 643 N N . SER A 1 81 ? 16.492 27.051 -40.105 1.00 63.22 81 SER A N 1
ATOM 644 C CA . SER A 1 81 ? 16.563 25.993 -41.128 1.00 63.22 81 SER A CA 1
ATOM 645 C C . SER A 1 81 ? 15.523 26.215 -42.230 1.00 63.22 81 SER A C 1
ATOM 647 O O . SER A 1 81 ? 14.713 25.358 -42.560 1.00 63.22 81 SER A O 1
ATOM 649 N N . ALA A 1 82 ? 15.558 27.396 -42.852 1.00 57.81 82 ALA A N 1
ATOM 650 C CA . ALA A 1 82 ? 14.947 27.592 -44.166 1.00 57.81 82 ALA A CA 1
ATOM 651 C C . ALA A 1 82 ? 15.897 27.035 -45.245 1.00 57.81 82 ALA A C 1
ATOM 653 O O . ALA A 1 82 ? 16.562 27.782 -45.960 1.00 57.81 82 ALA A O 1
ATOM 654 N N . GLY A 1 83 ? 16.005 25.708 -45.307 1.00 55.62 83 GLY A N 1
ATOM 655 C CA . GLY A 1 83 ? 16.743 24.965 -46.327 1.00 55.62 83 GLY A CA 1
ATOM 656 C C . GLY A 1 83 ? 15.779 24.047 -47.069 1.00 55.62 83 GLY A C 1
ATOM 657 O O . GLY A 1 83 ? 15.070 23.267 -46.445 1.00 55.62 83 GLY A O 1
ATOM 658 N N . LYS A 1 84 ? 15.702 24.219 -48.389 1.00 59.72 84 LYS A N 1
ATOM 659 C CA . LYS A 1 84 ? 14.780 23.546 -49.312 1.00 59.72 84 LYS A CA 1
ATOM 660 C C . LYS A 1 84 ? 14.792 22.024 -49.152 1.00 59.72 84 LYS A C 1
ATOM 662 O O . LYS A 1 84 ? 15.827 21.430 -48.888 1.00 59.72 84 LYS A O 1
ATOM 667 N N . GLY A 1 85 ? 13.614 21.437 -49.354 1.00 63.81 85 GLY A N 1
ATOM 668 C CA . GLY A 1 85 ? 13.372 20.012 -49.218 1.00 63.81 85 GLY A CA 1
ATOM 669 C C . GLY A 1 85 ? 14.226 19.164 -50.149 1.00 63.81 85 GLY A C 1
ATOM 670 O O . GLY A 1 85 ? 14.097 19.262 -51.364 1.00 63.81 85 GLY A O 1
ATOM 671 N N . ASP A 1 86 ? 14.985 18.268 -49.535 1.00 57.66 86 ASP A N 1
ATOM 672 C CA . ASP A 1 86 ? 15.338 16.976 -50.095 1.00 57.66 86 ASP A CA 1
ATOM 673 C C . ASP A 1 86 ? 14.706 15.905 -49.204 1.00 57.66 86 ASP A C 1
ATOM 675 O O . ASP A 1 86 ? 14.587 16.068 -47.987 1.00 57.66 86 ASP A O 1
ATOM 679 N N . LYS A 1 87 ? 14.206 14.837 -49.829 1.00 65.88 87 LYS A N 1
ATOM 680 C CA . LYS A 1 87 ? 13.516 13.728 -49.161 1.00 65.88 87 LYS A CA 1
ATOM 681 C C . LYS A 1 87 ? 14.496 13.041 -48.208 1.00 65.88 87 LYS A C 1
ATOM 683 O O . LYS A 1 87 ? 15.300 12.224 -48.641 1.00 65.88 87 LYS A O 1
ATOM 688 N N . SER A 1 88 ? 14.433 13.399 -46.929 1.00 62.16 88 SER A N 1
ATOM 689 C CA . SER A 1 88 ? 15.256 12.817 -45.876 1.00 62.16 88 SER A CA 1
ATOM 690 C C . SER A 1 88 ? 14.852 11.364 -45.640 1.00 62.16 88 SER A C 1
ATOM 692 O O . SER A 1 88 ? 13.758 11.074 -45.149 1.00 62.16 88 SER A O 1
ATOM 694 N N . GLU A 1 89 ? 15.754 10.469 -46.020 1.00 65.19 89 GLU A N 1
ATOM 695 C CA . GLU A 1 89 ? 15.831 9.083 -45.572 1.00 65.19 89 GLU A CA 1
ATOM 696 C C . GLU A 1 89 ? 15.683 9.015 -44.035 1.00 65.19 89 GLU A C 1
ATOM 698 O O . GLU A 1 89 ? 16.230 9.876 -43.338 1.00 65.19 89 GLU A O 1
ATOM 703 N N . PRO A 1 90 ? 14.904 8.066 -43.482 1.00 61.53 90 PRO A N 1
ATOM 704 C CA . PRO A 1 90 ? 14.680 7.994 -42.044 1.00 61.53 90 PRO A CA 1
ATOM 705 C C . PRO A 1 90 ? 15.989 7.652 -41.325 1.00 61.53 90 PRO A C 1
ATOM 707 O O . PRO A 1 90 ? 16.545 6.572 -41.503 1.00 61.53 90 PRO A O 1
ATOM 710 N N . ASP A 1 91 ? 16.462 8.587 -40.503 1.00 67.31 91 ASP A N 1
ATOM 711 C CA . ASP A 1 91 ? 17.636 8.450 -39.644 1.00 67.31 91 ASP A CA 1
ATOM 712 C C . ASP A 1 91 ? 17.481 7.250 -38.684 1.00 67.31 91 ASP A C 1
ATOM 714 O O . ASP A 1 91 ? 16.791 7.306 -37.663 1.00 67.31 91 ASP A O 1
ATOM 718 N N . VAL A 1 92 ? 18.118 6.132 -39.043 1.00 68.06 92 VAL A N 1
ATOM 719 C CA . VAL A 1 92 ? 18.091 4.837 -38.336 1.00 68.06 92 VAL A CA 1
ATOM 720 C C . VAL A 1 92 ? 18.658 4.939 -36.908 1.00 68.06 92 VAL A C 1
ATOM 722 O O . VAL A 1 92 ? 18.294 4.148 -36.028 1.00 68.06 92 VAL A O 1
ATOM 725 N N . GLY A 1 93 ? 19.518 5.928 -36.641 1.00 72.25 93 GLY A N 1
ATOM 726 C CA . GLY A 1 93 ? 20.127 6.137 -35.325 1.00 72.25 93 GLY A CA 1
ATOM 727 C C . GLY A 1 93 ? 19.134 6.635 -34.275 1.00 72.25 93 GLY A C 1
ATOM 728 O O . GLY A 1 93 ? 19.152 6.166 -33.134 1.00 72.25 93 GLY A O 1
ATOM 729 N N . HIS A 1 94 ? 18.220 7.523 -34.671 1.00 75.06 94 HIS A N 1
ATOM 730 C CA . HIS A 1 94 ? 17.223 8.119 -33.781 1.00 75.06 94 HIS A CA 1
ATOM 731 C C . HIS A 1 94 ? 16.275 7.069 -33.180 1.00 75.06 94 HIS A C 1
ATOM 733 O O . HIS A 1 94 ? 16.099 7.000 -31.963 1.00 75.06 94 HIS A O 1
ATOM 739 N N . TRP A 1 95 ? 15.725 6.185 -34.019 1.00 77.50 95 TRP A N 1
ATOM 740 C CA . TRP A 1 95 ? 14.737 5.183 -33.595 1.00 77.50 95 TRP A CA 1
ATOM 741 C C . TRP A 1 95 ? 15.328 4.118 -32.650 1.00 77.50 95 TRP A C 1
ATOM 743 O O . TRP A 1 95 ? 14.630 3.535 -31.820 1.00 77.50 95 TRP A O 1
ATOM 753 N N . THR A 1 96 ? 16.637 3.868 -32.737 1.00 88.12 96 THR A N 1
ATOM 754 C CA . THR A 1 96 ? 17.328 2.870 -31.904 1.00 88.12 96 THR A 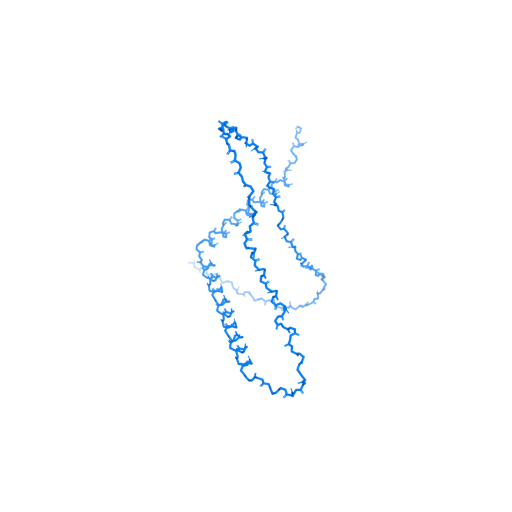CA 1
ATOM 755 C C . THR A 1 96 ? 17.426 3.320 -30.444 1.00 88.12 96 THR A C 1
ATOM 757 O O . THR A 1 96 ? 17.128 2.540 -29.536 1.00 88.12 96 THR A O 1
ATOM 760 N N . LEU A 1 97 ? 17.770 4.590 -30.213 1.00 92.81 97 LEU A N 1
ATOM 761 C CA . LEU A 1 97 ? 17.875 5.157 -28.867 1.00 92.81 97 LEU A CA 1
ATOM 762 C C . LEU A 1 97 ? 16.507 5.261 -28.187 1.00 92.81 97 LEU A C 1
ATOM 764 O O . LEU A 1 97 ? 16.387 4.950 -27.002 1.00 92.81 97 LEU A O 1
ATOM 768 N N . GLU A 1 98 ? 15.463 5.635 -28.929 1.00 91.50 98 GLU A N 1
ATOM 769 C CA . GLU A 1 98 ? 14.094 5.691 -28.400 1.00 91.50 98 GLU A CA 1
ATOM 770 C C . GLU A 1 98 ? 13.619 4.319 -27.899 1.00 91.50 98 GLU A C 1
ATOM 772 O O . GLU A 1 98 ? 13.039 4.218 -26.815 1.00 91.50 98 GLU A O 1
ATOM 777 N N . ASN A 1 99 ? 13.928 3.247 -28.632 1.00 92.69 99 ASN A N 1
ATOM 778 C CA . ASN A 1 99 ? 13.590 1.885 -28.216 1.00 92.69 99 ASN A CA 1
ATOM 779 C C . ASN A 1 99 ? 14.365 1.420 -26.988 1.00 92.69 99 ASN A C 1
ATOM 781 O O . ASN A 1 99 ? 13.803 0.748 -26.119 1.00 92.69 99 ASN A O 1
ATOM 785 N N . GLU A 1 100 ? 15.656 1.737 -26.914 1.00 95.62 100 GLU A N 1
ATOM 786 C CA . GLU A 1 100 ? 16.473 1.379 -25.758 1.00 95.62 100 GLU A CA 1
ATOM 787 C C . GLU A 1 100 ? 15.991 2.116 -24.503 1.00 95.62 100 GLU A C 1
ATOM 789 O O . GLU A 1 100 ? 15.780 1.485 -23.461 1.00 95.62 100 GLU A O 1
ATOM 794 N N . LEU A 1 101 ? 15.701 3.416 -24.624 1.00 95.25 101 LEU A N 1
ATOM 795 C CA . LEU A 1 101 ? 15.100 4.206 -23.552 1.00 95.25 101 LEU A CA 1
ATOM 796 C C . LEU A 1 101 ? 13.753 3.622 -23.115 1.00 95.25 101 LEU A C 1
ATOM 798 O O . LEU A 1 101 ? 13.540 3.427 -21.917 1.00 95.25 101 LEU A O 1
ATOM 802 N N . LEU A 1 102 ? 12.874 3.276 -24.059 1.00 96.38 102 LEU A N 1
ATOM 803 C CA . LEU A 1 102 ? 11.581 2.653 -23.764 1.00 96.38 102 LEU A CA 1
ATOM 804 C C . LEU A 1 102 ? 11.736 1.296 -23.052 1.00 96.38 102 LEU A C 1
ATOM 806 O O . LEU A 1 102 ? 10.990 0.967 -22.126 1.00 96.38 102 LEU A O 1
ATOM 810 N N . LYS A 1 103 ? 12.732 0.497 -23.442 1.00 96.81 103 LYS A N 1
ATOM 811 C CA . LYS A 1 103 ? 13.039 -0.785 -22.796 1.00 96.81 103 LYS A CA 1
ATOM 812 C C . LYS A 1 103 ? 13.533 -0.584 -21.360 1.00 96.81 103 LYS A C 1
ATOM 814 O O . LYS A 1 103 ? 13.108 -1.303 -20.449 1.00 96.81 103 LYS A O 1
ATOM 819 N N . MET A 1 104 ? 14.396 0.402 -21.127 1.00 97.81 104 MET A N 1
ATOM 820 C CA . MET A 1 104 ? 14.882 0.726 -19.784 1.00 97.81 104 MET A CA 1
ATOM 821 C C . MET A 1 104 ? 13.765 1.260 -18.882 1.00 97.81 104 MET A C 1
ATOM 823 O O . MET A 1 104 ? 13.646 0.823 -17.735 1.00 97.81 104 MET A O 1
ATOM 827 N N . THR A 1 105 ? 12.903 2.149 -19.380 1.00 97.81 105 THR A N 1
ATOM 828 C CA . THR A 1 105 ? 11.771 2.660 -18.591 1.00 97.81 105 THR A CA 1
ATOM 829 C C . THR A 1 105 ? 10.793 1.545 -18.240 1.00 97.81 105 THR A C 1
ATOM 831 O O . THR A 1 105 ? 10.432 1.412 -17.071 1.00 97.81 105 THR A O 1
ATOM 834 N N . SER A 1 106 ? 10.467 0.668 -19.193 1.00 97.94 106 SER A N 1
ATOM 835 C CA . SER A 1 106 ? 9.608 -0.496 -18.953 1.00 97.94 106 SER A CA 1
ATOM 836 C C . SER A 1 106 ? 10.178 -1.441 -17.885 1.00 97.94 106 SER A C 1
ATOM 838 O O . SER A 1 106 ? 9.468 -1.857 -16.964 1.00 97.94 106 SER A O 1
ATOM 840 N N . THR A 1 107 ? 11.479 -1.749 -17.944 1.00 98.19 107 THR A N 1
ATOM 841 C CA . THR A 1 107 ? 12.120 -2.607 -16.928 1.00 98.19 107 THR A CA 1
ATOM 842 C C . THR A 1 107 ? 12.164 -1.939 -15.554 1.00 98.19 107 THR A C 1
ATOM 844 O O . THR A 1 107 ? 11.882 -2.596 -14.551 1.00 98.19 107 THR A O 1
ATOM 847 N N . MET A 1 108 ? 12.431 -0.633 -15.485 1.00 98.19 108 MET A N 1
ATOM 848 C CA . MET A 1 108 ? 12.378 0.129 -14.236 1.00 98.19 108 MET A CA 1
ATOM 849 C C . MET A 1 108 ? 10.970 0.132 -13.627 1.00 98.19 108 MET A C 1
ATOM 851 O O . MET A 1 108 ? 10.825 -0.067 -12.419 1.00 98.19 108 MET A O 1
ATOM 855 N N . GLU A 1 109 ? 9.933 0.363 -14.430 1.00 98.38 109 GLU A N 1
ATOM 856 C CA . GLU A 1 109 ? 8.542 0.324 -13.970 1.00 98.38 109 GLU A CA 1
ATOM 857 C C . GLU A 1 109 ? 8.175 -1.057 -13.429 1.00 98.38 109 GLU A C 1
ATOM 859 O O . GLU A 1 109 ? 7.644 -1.163 -12.319 1.00 98.38 109 GLU A O 1
ATOM 864 N N . LYS A 1 110 ? 8.551 -2.119 -14.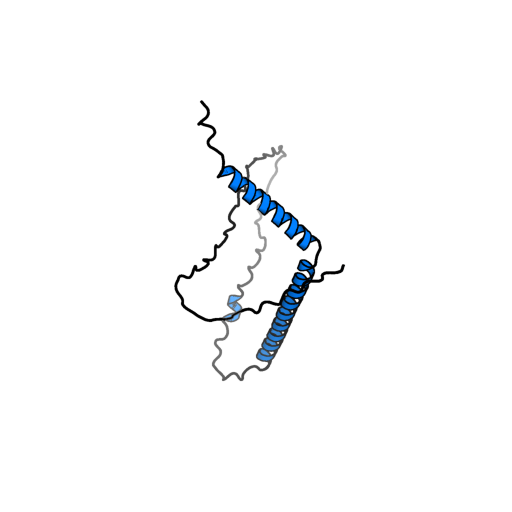148 1.00 98.12 110 LYS A N 1
ATOM 865 C CA . LYS A 1 110 ? 8.358 -3.499 -13.694 1.00 98.12 110 LYS A CA 1
ATOM 866 C C . LYS A 1 110 ? 9.035 -3.753 -12.345 1.00 98.12 110 LYS A C 1
ATOM 868 O O . LYS A 1 110 ? 8.392 -4.251 -11.420 1.00 98.12 110 LYS A O 1
ATOM 873 N N . LEU A 1 111 ? 10.302 -3.364 -12.196 1.00 98.31 111 LEU A N 1
ATOM 874 C CA . LEU A 1 111 ? 11.043 -3.539 -10.944 1.00 98.31 111 LEU A CA 1
ATOM 875 C C . LEU A 1 111 ? 10.417 -2.756 -9.784 1.00 98.31 111 LEU A C 1
ATOM 877 O O . LEU A 1 111 ? 10.353 -3.273 -8.670 1.00 98.31 111 LEU A O 1
ATOM 881 N N . LYS A 1 112 ? 9.910 -1.540 -10.029 1.00 98.19 112 LYS A N 1
ATOM 882 C CA . LYS A 1 112 ? 9.194 -0.749 -9.013 1.00 98.19 112 LYS A CA 1
ATOM 883 C C . LYS A 1 112 ? 7.936 -1.462 -8.527 1.00 98.19 112 LYS A C 1
ATOM 885 O O . LYS A 1 112 ? 7.715 -1.534 -7.318 1.00 98.19 112 LYS A O 1
ATOM 890 N N . VAL A 1 113 ? 7.135 -2.006 -9.445 1.00 98.44 113 VAL A N 1
ATOM 891 C CA . VAL A 1 113 ? 5.913 -2.752 -9.102 1.00 98.44 113 VAL A CA 1
ATOM 892 C C . VAL A 1 113 ? 6.253 -4.008 -8.303 1.00 98.44 113 VAL A C 1
ATOM 894 O O . VAL A 1 113 ? 5.661 -4.239 -7.248 1.00 98.44 113 VAL A O 1
ATOM 897 N N . GLU A 1 114 ? 7.238 -4.789 -8.748 1.00 98.44 114 GLU A N 1
ATOM 898 C CA . GLU A 1 114 ? 7.670 -5.996 -8.036 1.00 98.44 114 GLU A CA 1
ATOM 899 C C . GLU A 1 114 ? 8.230 -5.681 -6.643 1.00 98.44 114 GLU A C 1
ATOM 901 O O . GLU A 1 114 ? 7.919 -6.379 -5.672 1.00 98.44 114 GLU A O 1
ATOM 906 N N . LEU A 1 115 ? 9.032 -4.621 -6.517 1.00 98.25 115 LEU A N 1
ATOM 907 C CA . LEU A 1 115 ? 9.591 -4.190 -5.240 1.00 98.25 115 LEU A CA 1
ATOM 908 C C . LEU A 1 115 ? 8.493 -3.722 -4.282 1.00 98.25 115 LEU A C 1
ATOM 910 O O . LEU A 1 115 ? 8.488 -4.123 -3.116 1.00 98.25 115 LEU A O 1
ATOM 914 N N . LEU A 1 116 ? 7.541 -2.924 -4.768 1.00 98.50 116 LEU A N 1
ATOM 915 C CA . LEU A 1 116 ? 6.418 -2.453 -3.966 1.00 98.50 116 LEU A CA 1
ATOM 916 C C . LEU A 1 116 ? 5.529 -3.620 -3.519 1.00 98.50 116 LEU A C 1
ATOM 918 O O . LEU A 1 116 ? 5.165 -3.692 -2.347 1.00 98.50 116 LEU A O 1
ATOM 922 N N . ALA A 1 117 ? 5.237 -4.572 -4.408 1.00 98.56 117 ALA A N 1
ATOM 923 C CA . ALA A 1 117 ? 4.475 -5.770 -4.065 1.00 98.56 117 ALA A CA 1
ATOM 924 C C . ALA A 1 117 ? 5.167 -6.575 -2.952 1.00 98.56 117 ALA A C 1
ATOM 926 O O . ALA A 1 117 ? 4.532 -6.934 -1.957 1.00 98.56 117 ALA A O 1
ATOM 927 N N . LYS A 1 118 ? 6.486 -6.788 -3.063 1.00 98.56 118 LYS A N 1
ATOM 928 C CA . LYS A 1 118 ? 7.287 -7.454 -2.022 1.00 98.56 118 LYS A CA 1
ATOM 929 C C . LYS A 1 118 ? 7.267 -6.675 -0.704 1.00 98.56 118 LYS A C 1
ATOM 931 O O . LYS A 1 118 ? 7.075 -7.278 0.353 1.00 98.56 118 LYS A O 1
ATOM 936 N N . ALA A 1 119 ? 7.420 -5.352 -0.753 1.00 98.19 119 ALA A N 1
ATOM 937 C CA . ALA A 1 119 ? 7.380 -4.495 0.429 1.00 98.19 119 ALA A CA 1
ATOM 938 C C . ALA A 1 119 ? 6.012 -4.545 1.128 1.00 98.19 119 ALA A C 1
ATOM 940 O O . ALA A 1 119 ? 5.965 -4.676 2.349 1.00 98.19 119 ALA A O 1
ATOM 941 N N . ILE A 1 120 ? 4.909 -4.527 0.373 1.00 98.38 120 ILE A N 1
ATOM 942 C CA . ILE A 1 120 ? 3.546 -4.648 0.911 1.00 98.38 120 ILE A CA 1
ATOM 943 C C . ILE A 1 120 ? 3.350 -6.006 1.585 1.00 98.38 120 ILE A C 1
ATOM 945 O O . ILE A 1 120 ? 2.847 -6.063 2.706 1.00 98.38 120 ILE A O 1
ATOM 949 N N . VAL A 1 121 ? 3.754 -7.101 0.935 1.00 98.62 121 VAL A N 1
ATOM 950 C CA . VAL A 1 121 ? 3.640 -8.448 1.519 1.00 98.62 121 VAL A CA 1
ATOM 951 C C . VAL A 1 121 ? 4.463 -8.552 2.803 1.00 98.62 121 VAL A C 1
ATOM 953 O O . VAL A 1 121 ? 3.982 -9.104 3.792 1.00 98.62 121 VAL A O 1
ATOM 956 N N . LYS A 1 122 ? 5.673 -7.982 2.822 1.00 98.56 122 LYS A N 1
ATOM 957 C CA . LYS A 1 122 ? 6.512 -7.927 4.026 1.00 98.56 122 LYS A CA 1
ATOM 958 C C . LYS A 1 122 ? 5.858 -7.096 5.133 1.00 98.56 122 LYS A C 1
ATOM 960 O O . LYS A 1 122 ? 5.820 -7.543 6.273 1.00 98.56 122 LYS A O 1
ATOM 965 N N . TYR A 1 123 ? 5.327 -5.921 4.801 1.00 98.25 123 TYR A N 1
ATOM 966 C CA . TYR A 1 123 ? 4.658 -5.035 5.752 1.00 98.25 123 TYR A CA 1
ATOM 967 C C . TYR A 1 123 ? 3.426 -5.695 6.379 1.00 98.25 123 TYR A C 1
ATOM 969 O O . TYR A 1 123 ? 3.297 -5.694 7.599 1.00 98.25 123 TYR A O 1
ATOM 977 N N . LYS A 1 124 ? 2.577 -6.345 5.575 1.00 98.00 124 LYS A N 1
ATOM 978 C CA . LYS A 1 124 ? 1.404 -7.082 6.072 1.00 98.00 124 LYS A CA 1
ATOM 979 C C . LYS A 1 124 ? 1.758 -8.220 7.033 1.00 98.00 124 LYS A C 1
ATOM 981 O O . LYS A 1 124 ? 0.949 -8.556 7.876 1.00 98.00 124 LYS A O 1
ATOM 986 N N . LYS A 1 125 ? 2.952 -8.806 6.913 1.00 98.19 125 LYS A N 1
ATOM 987 C CA . LYS A 1 125 ? 3.452 -9.847 7.829 1.00 98.19 125 LYS A CA 1
ATOM 988 C C . LYS A 1 125 ? 4.227 -9.288 9.027 1.00 98.19 125 LYS A C 1
ATOM 990 O O . LYS A 1 125 ? 4.765 -10.056 9.819 1.00 98.19 125 LYS A O 1
ATOM 995 N N . SER A 1 126 ? 4.370 -7.969 9.131 1.00 98.38 126 SER A N 1
ATOM 996 C CA . SER A 1 126 ? 5.121 -7.346 10.218 1.00 98.38 126 SER A CA 1
ATOM 997 C C . SER A 1 126 ? 4.272 -7.224 11.483 1.00 98.38 126 SER A C 1
ATOM 999 O O . SER A 1 126 ? 3.065 -6.999 11.419 1.00 98.38 126 SER A O 1
ATOM 1001 N N . ALA A 1 127 ? 4.920 -7.289 12.647 1.00 98.38 127 ALA A N 1
ATOM 1002 C CA . ALA A 1 127 ? 4.241 -7.138 13.932 1.00 98.38 127 ALA A CA 1
ATOM 1003 C C . ALA A 1 127 ? 3.551 -5.772 14.092 1.00 98.38 127 ALA A C 1
ATOM 1005 O O . ALA A 1 127 ? 2.518 -5.686 14.747 1.00 98.38 127 ALA A O 1
ATOM 1006 N N . CYS A 1 128 ? 4.079 -4.701 13.481 1.00 96.94 128 CYS A N 1
ATOM 1007 C CA . CYS A 1 128 ? 3.443 -3.386 13.582 1.00 96.94 128 CYS A CA 1
ATOM 1008 C C . CYS A 1 128 ? 2.096 -3.334 12.851 1.00 96.94 128 CYS A C 1
ATOM 1010 O O . CYS A 1 128 ? 1.203 -2.618 13.295 1.00 96.94 128 CYS A O 1
ATOM 1012 N N . PHE A 1 129 ? 1.933 -4.107 11.771 1.00 98.31 129 PHE A N 1
ATOM 1013 C CA . PHE A 1 129 ? 0.662 -4.218 11.066 1.00 98.31 129 PHE A CA 1
ATOM 1014 C C . PHE A 1 129 ? -0.370 -4.949 11.930 1.00 98.31 129 PHE A C 1
ATOM 1016 O O . PHE A 1 129 ? -1.443 -4.404 12.166 1.00 98.31 129 PHE A O 1
ATOM 1023 N N . GLU A 1 130 ? -0.016 -6.113 12.482 1.00 98.06 130 GLU A N 1
ATOM 1024 C CA . GLU A 1 130 ? -0.903 -6.892 13.361 1.00 98.06 130 GLU A CA 1
ATOM 1025 C C . GLU A 1 130 ? -1.308 -6.110 14.616 1.00 98.06 130 GLU A C 1
ATOM 1027 O O . GLU A 1 130 ? -2.493 -5.942 14.908 1.00 98.06 130 GLU A O 1
ATOM 1032 N N . MET A 1 131 ? -0.332 -5.534 15.322 1.00 97.81 131 MET A N 1
ATOM 1033 C CA . MET A 1 131 ? -0.615 -4.697 16.488 1.00 97.81 131 MET A CA 1
ATOM 1034 C C . MET A 1 131 ? -1.442 -3.466 16.107 1.00 97.81 131 MET A C 1
ATOM 1036 O O . MET A 1 131 ? -2.326 -3.069 16.865 1.00 97.81 131 MET A O 1
ATOM 1040 N N . GLY A 1 132 ? -1.194 -2.880 14.933 1.00 97.94 132 GLY A N 1
ATOM 1041 C CA . GLY A 1 132 ? -1.983 -1.774 14.399 1.00 97.94 132 GLY A CA 1
ATOM 1042 C C . GLY A 1 132 ? -3.447 -2.153 14.174 1.00 97.94 132 GLY A C 1
ATOM 1043 O O . GLY A 1 132 ? -4.330 -1.379 14.538 1.00 97.94 132 GLY A O 1
ATOM 1044 N N . LEU A 1 133 ? -3.724 -3.349 13.647 1.00 98.00 133 LEU A N 1
ATOM 1045 C CA . LEU A 1 133 ? -5.092 -3.849 13.477 1.00 98.00 133 LEU A CA 1
ATOM 1046 C C . LEU A 1 133 ? -5.811 -4.023 14.820 1.00 98.00 133 LEU A C 1
ATOM 1048 O O . LEU A 1 133 ? -6.958 -3.594 14.948 1.00 98.00 133 LEU A O 1
ATOM 1052 N N . VAL A 1 134 ? -5.134 -4.581 15.828 1.00 97.94 134 VAL A N 1
ATOM 1053 C CA . VAL A 1 134 ? -5.697 -4.736 17.182 1.00 97.94 134 VAL A CA 1
ATOM 1054 C C . VAL A 1 134 ? -6.053 -3.375 17.784 1.00 97.94 134 VAL A C 1
ATOM 1056 O O . VAL A 1 134 ? -7.178 -3.183 18.247 1.00 97.94 134 VAL A O 1
ATOM 1059 N N . HIS A 1 135 ? -5.136 -2.404 17.717 1.00 98.00 135 HIS A N 1
ATOM 1060 C CA . HIS A 1 135 ? -5.379 -1.054 18.235 1.00 98.00 135 HIS A CA 1
ATOM 1061 C C . HIS A 1 135 ? -6.521 -0.356 17.488 1.00 98.00 135 HIS A C 1
ATOM 1063 O O . HIS A 1 135 ? -7.390 0.246 18.115 1.00 98.00 135 HIS A O 1
ATOM 1069 N N . MET A 1 136 ? -6.566 -0.463 16.157 1.00 98.00 136 MET A N 1
ATOM 1070 C CA . MET A 1 136 ? -7.651 0.116 15.359 1.00 98.00 136 MET A CA 1
ATOM 1071 C C . MET A 1 136 ? -9.010 -0.506 15.701 1.00 98.00 136 MET A C 1
ATOM 1073 O O . MET A 1 136 ? -10.001 0.218 15.794 1.00 98.00 136 MET A O 1
ATOM 1077 N N . GLY A 1 137 ? -9.060 -1.820 15.936 1.00 97.94 137 GLY A N 1
ATOM 1078 C CA . GLY A 1 137 ? -10.270 -2.510 16.383 1.00 97.94 137 GLY A CA 1
ATOM 1079 C C . GLY A 1 137 ? -10.763 -2.008 17.741 1.00 97.94 137 GLY A C 1
ATOM 1080 O O . GLY A 1 137 ? -11.945 -1.701 17.885 1.00 97.94 137 GLY A O 1
ATOM 1081 N N . GLN A 1 138 ? -9.859 -1.847 18.711 1.00 98.12 138 GLN A N 1
ATOM 1082 C CA . GLN A 1 138 ? -10.186 -1.302 20.035 1.00 98.12 138 GLN A CA 1
ATOM 1083 C C . GLN A 1 138 ? -10.707 0.135 19.953 1.00 98.12 138 GLN A C 1
ATOM 1085 O O . GLN A 1 138 ? -11.740 0.454 20.536 1.00 98.12 138 GLN A O 1
ATOM 1090 N N . VAL A 1 139 ? -10.030 0.995 19.188 1.00 97.88 139 VAL A N 1
ATOM 1091 C CA . VAL A 1 139 ? -10.449 2.391 19.000 1.00 97.88 139 VAL A CA 1
ATOM 1092 C C . VAL A 1 139 ? -11.836 2.464 18.359 1.00 97.88 139 VAL A C 1
ATOM 1094 O O . VAL A 1 139 ? -12.662 3.272 18.785 1.00 97.88 139 VAL A O 1
ATOM 1097 N N . LEU A 1 140 ? -12.122 1.616 17.364 1.00 98.25 140 LEU A N 1
ATOM 1098 C CA . LEU A 1 140 ? -13.436 1.580 16.725 1.00 98.25 140 LEU A CA 1
ATOM 1099 C C . LEU A 1 140 ? -14.521 1.057 17.675 1.00 98.25 140 LEU A C 1
ATOM 1101 O O . LEU A 1 140 ? -15.612 1.623 17.710 1.00 98.25 140 LEU A O 1
ATOM 1105 N N . TYR A 1 141 ? -14.221 0.023 18.462 1.00 97.12 141 TYR A N 1
ATOM 1106 C CA . TYR A 1 141 ? -15.134 -0.509 19.475 1.00 97.12 141 TYR A CA 1
ATOM 1107 C C . TYR A 1 141 ? -15.509 0.560 20.510 1.00 97.12 141 TYR A C 1
ATOM 1109 O O . TYR A 1 141 ? -16.691 0.832 20.713 1.00 97.12 141 TYR A O 1
ATOM 1117 N N . GLU A 1 142 ? -14.513 1.232 21.091 1.00 97.56 142 GLU A N 1
ATOM 1118 C CA . GLU A 1 142 ? -14.704 2.336 22.040 1.00 97.56 142 GLU A CA 1
ATOM 1119 C C . GLU A 1 142 ? -15.517 3.482 21.435 1.00 97.56 142 GLU A C 1
ATOM 1121 O O . GLU A 1 142 ? -16.415 4.040 22.073 1.00 97.56 142 GLU A O 1
ATOM 1126 N N . TYR A 1 143 ? -15.220 3.831 20.182 1.00 97.56 143 TYR A N 1
ATOM 1127 C CA . TYR A 1 143 ? -15.945 4.869 19.464 1.00 97.56 143 TYR A CA 1
ATOM 1128 C C . TYR A 1 143 ? -17.429 4.516 19.312 1.00 97.56 143 TYR A C 1
ATOM 1130 O O . TYR A 1 143 ? -18.291 5.301 19.712 1.00 97.56 143 TYR A O 1
ATOM 1138 N N . VAL A 1 144 ? -17.735 3.328 18.785 1.00 97.38 144 VAL A N 1
ATOM 1139 C CA . VAL A 1 144 ? -19.119 2.877 18.575 1.00 97.38 144 VAL A CA 1
ATOM 1140 C C . VAL A 1 144 ? -19.856 2.737 19.907 1.00 97.38 144 VAL A C 1
ATOM 1142 O O . VAL A 1 144 ? -21.003 3.168 20.012 1.00 97.38 144 VAL A O 1
ATOM 1145 N N . TYR A 1 145 ? -19.193 2.221 20.943 1.00 96.75 145 TYR A N 1
ATOM 1146 C CA . TYR A 1 145 ? -19.761 2.098 22.283 1.00 96.75 145 TYR A CA 1
ATOM 1147 C C . TYR A 1 145 ? -20.178 3.456 22.861 1.00 96.75 145 TYR A C 1
ATOM 1149 O O . TYR A 1 145 ? -21.302 3.614 23.339 1.00 96.75 145 TYR A O 1
ATOM 1157 N N . ARG A 1 146 ? -19.317 4.475 22.761 1.00 96.06 146 ARG A N 1
ATOM 1158 C CA . ARG A 1 146 ? -19.632 5.836 23.232 1.00 96.06 146 ARG A CA 1
ATOM 1159 C C . ARG A 1 146 ? -20.779 6.468 22.458 1.00 96.06 146 ARG A C 1
ATOM 1161 O O . ARG A 1 146 ? -21.617 7.143 23.055 1.00 96.06 146 ARG A O 1
ATOM 1168 N N . VAL A 1 147 ? -20.820 6.255 21.144 1.00 95.94 147 VAL A N 1
ATOM 1169 C CA . VAL A 1 147 ? -21.917 6.736 20.298 1.00 95.94 147 VAL A CA 1
ATOM 1170 C C . VAL A 1 147 ? -23.235 6.081 20.714 1.00 95.94 147 VAL A C 1
ATOM 1172 O O . VAL A 1 147 ? -24.211 6.793 20.938 1.00 95.94 147 VAL A O 1
ATOM 1175 N N . ALA A 1 148 ? -23.257 4.759 20.898 1.00 95.69 148 ALA A N 1
ATOM 1176 C CA . ALA A 1 148 ? -24.442 4.041 21.364 1.00 95.69 148 ALA A CA 1
ATOM 1177 C C . ALA A 1 148 ? -24.883 4.518 22.759 1.00 95.69 148 ALA A C 1
ATOM 1179 O O . ALA A 1 148 ? -26.057 4.816 22.970 1.00 95.69 148 ALA A O 1
ATOM 1180 N N . LEU A 1 149 ? -23.943 4.688 23.692 1.00 93.62 149 LEU A N 1
ATOM 1181 C CA . LEU A 1 149 ? -24.231 5.177 25.041 1.00 93.62 149 LEU A CA 1
ATOM 1182 C C . LEU A 1 149 ? -24.848 6.584 25.036 1.00 93.62 149 LEU A C 1
ATOM 1184 O O . LEU A 1 149 ? -25.708 6.887 25.858 1.00 93.62 149 LEU A O 1
ATOM 1188 N N . ALA A 1 150 ? -24.424 7.452 24.114 1.00 93.00 150 ALA A N 1
ATOM 1189 C CA . ALA A 1 150 ? -25.004 8.782 23.962 1.00 93.00 150 ALA A CA 1
ATOM 1190 C C . ALA A 1 150 ? -26.428 8.747 23.383 1.00 93.00 150 ALA A C 1
ATOM 1192 O O . ALA A 1 150 ? -27.236 9.601 23.743 1.00 93.00 150 ALA A O 1
ATOM 1193 N N . GLN A 1 151 ? -26.727 7.776 22.517 1.00 92.00 151 GLN A N 1
ATOM 1194 C CA . GLN A 1 151 ? -28.050 7.600 21.908 1.00 92.00 151 GLN A CA 1
ATOM 1195 C C . GLN A 1 151 ? -29.062 6.974 22.873 1.00 92.00 151 GLN A C 1
ATOM 1197 O O . GLN A 1 151 ? -30.227 7.356 22.861 1.00 92.00 151 GLN A O 1
ATOM 1202 N N . PHE A 1 152 ? -28.622 6.050 23.728 1.00 86.88 152 PHE A N 1
ATOM 1203 C CA . PHE A 1 152 ? -29.485 5.306 24.650 1.00 86.88 152 PHE A CA 1
ATOM 1204 C C . PHE A 1 152 ? -29.531 5.881 26.067 1.00 86.88 152 PHE A C 1
ATOM 1206 O O . PHE A 1 152 ? -29.845 5.152 27.005 1.00 86.88 152 PHE A O 1
ATOM 1213 N N . LYS A 1 153 ? -29.230 7.172 26.263 1.00 76.38 153 LYS A N 1
ATOM 1214 C CA . LYS A 1 153 ? -29.385 7.783 27.589 1.00 76.38 153 LYS A CA 1
ATOM 1215 C C . LYS A 1 153 ? -30.853 7.674 28.022 1.00 76.38 153 LYS A C 1
ATOM 1217 O O . LYS A 1 153 ? -31.699 8.279 27.365 1.00 76.38 153 LYS A O 1
ATOM 1222 N N . PRO A 1 154 ? -31.172 6.918 29.088 1.00 68.69 154 PRO A N 1
ATOM 1223 C CA . PRO A 1 154 ? -32.540 6.845 29.564 1.00 68.69 154 PRO A CA 1
ATOM 1224 C C . PRO A 1 154 ? -32.938 8.221 30.097 1.00 68.69 154 PRO A C 1
ATOM 1226 O O . PRO A 1 154 ? -32.179 8.849 30.838 1.00 68.69 154 PRO A O 1
ATOM 1229 N N . ASP A 1 155 ? -34.118 8.691 29.698 1.00 72.69 155 ASP A N 1
ATOM 1230 C CA . ASP A 1 155 ? -34.702 9.921 30.218 1.00 72.69 155 ASP A CA 1
ATOM 1231 C C . ASP A 1 155 ? -35.059 9.683 31.691 1.00 72.69 155 ASP A C 1
ATOM 1233 O O . ASP A 1 155 ? -36.097 9.117 32.030 1.00 72.69 155 ASP A O 1
ATOM 1237 N N . THR A 1 156 ? -34.172 10.077 32.602 1.00 67.38 156 THR A N 1
ATOM 1238 C CA . THR A 1 156 ? -34.347 9.896 34.052 1.00 67.38 156 THR A CA 1
ATOM 1239 C C . THR A 1 156 ? -35.359 10.881 34.663 1.00 67.38 156 THR A C 1
ATOM 1241 O O . THR A 1 156 ? -35.287 11.195 35.847 1.00 67.38 156 THR A O 1
ATOM 1244 N N . ARG A 1 157 ? -36.326 11.380 33.878 1.00 65.50 157 ARG A N 1
ATOM 1245 C CA . ARG A 1 157 ? -37.335 12.380 34.286 1.00 65.50 157 ARG A CA 1
ATOM 1246 C C . ARG A 1 157 ? -38.722 11.807 34.605 1.00 65.50 157 ARG A C 1
ATOM 1248 O O . ARG A 1 157 ? -39.692 12.555 34.628 1.00 65.50 157 ARG A O 1
ATOM 1255 N N . LEU A 1 158 ? -38.830 10.508 34.876 1.00 64.50 158 LEU A N 1
ATOM 1256 C CA . LEU A 1 158 ? -40.065 9.881 35.362 1.00 64.50 158 LEU A CA 1
ATOM 1257 C C . LEU A 1 158 ? -39.779 9.055 36.623 1.00 64.50 158 LEU A C 1
ATOM 1259 O O . LEU A 1 158 ? -39.850 7.831 36.617 1.00 64.50 158 LEU A O 1
ATOM 1263 N N . GLY A 1 159 ? -39.413 9.746 37.700 1.00 67.00 159 GLY A N 1
ATOM 1264 C CA . GLY A 1 159 ? -39.371 9.204 39.056 1.00 67.00 159 GLY A CA 1
ATOM 1265 C C . GLY A 1 159 ? -39.994 10.229 39.994 1.00 67.00 159 GLY A C 1
ATOM 1266 O O . GLY A 1 159 ? -39.313 11.171 40.391 1.00 67.00 159 GLY A O 1
ATOM 1267 N N . ASN A 1 160 ? -41.300 10.071 40.229 1.00 55.03 160 ASN A N 1
ATOM 1268 C CA . ASN A 1 160 ? -42.072 10.755 41.269 1.00 55.03 160 ASN A CA 1
ATOM 1269 C C . ASN A 1 160 ? -41.866 10.064 42.617 1.00 55.03 160 ASN A C 1
ATOM 1271 O O . ASN A 1 160 ? -41.697 8.822 42.598 1.00 55.03 160 ASN A O 1
#

Sequence (160 aa):
MEFQVETAAQKAPKASGKQSVEETPHPRKKVKTYDRHKSRHAEGGSKPHSSKGKEQVGAVRETHTPRPQRPRFIKELYQTSAGKGDKSEPDVGHWTLENELLKMTSTMEKLKVELLAKAIVKYKKSACFEMGLVHMGQVLYEYVYRVALAQFKPDTRLGN

pLDDT: mean 70.13, std 21.55, range [34.88, 98.62]